Protein AF-A0A920H4G2-F1 (afdb_monomer)

Nearest PDB structures (foldseek):
  4axk-assembly1_A  TM=9.154E-01  e=2.871E-04  Corynebacterium efficiens
  4axk-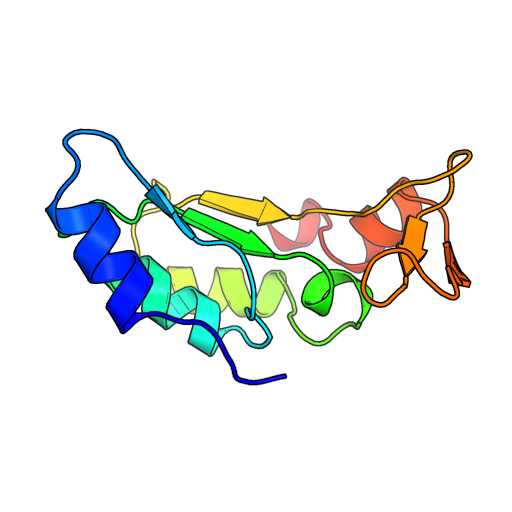assembly2_B  TM=9.151E-01  e=1.331E-03  Corynebacterium efficiens
  2y85-assembly4_D  TM=9.272E-01  e=8.058E-03  Mycobacterium tuberculosis H37Rv
  3zs4-assembly1_A  TM=6.854E-01  e=3.620E-03  Mycobacterium tuberculosis H37Rv
  4wd0-assembly1_A  TM=6.925E-01  e=4.726E-03  Paenarthrobacter aurescens

Solvent-accessible surface area (backbone atoms only — not comparable to full-atom values): 6793 Å² total; per-residue (Å²): 129,76,64,54,62,57,71,63,51,49,56,52,16,62,76,45,99,56,79,32,66,48,67,62,47,47,55,42,56,64,51,50,51,59,48,58,71,37,39,94,38,29,28,45,29,38,44,40,36,71,26,42,87,64,71,52,38,55,48,51,61,42,52,53,50,36,60,75,67,69,53,68,82,83,50,42,81,39,84,49,80,54,70,54,97,82,26,24,45,46,56,62,93,83,41,81,66,36,84,68,46,50,57,67,59,53,43,46,81,51,59,39,72,79,62,75,111

Foldseek 3Di:
DPAFPLVVQLVVLQVDPAADEGEDRDQALVSQVSQLVSVVSRHQEYEDEPNQLVVRYAPLVSVVVCVVVVRDPSRDYHYDFCDDPQFGWDDDPPPPTDGSGHPVVSCCVRPNPVSVD

Secondary structure (DSSP, 8-state):
-----HHHHHHHHHT-SS-EEEES---SHHHHHHHHTTGGGTEEEEEE-HHHHTTSS-HHHHHHHHHHTT--TTSEEEE---EETTEEEEEETTEEEEEEE-HHHHHHHHH-GGGG-

Sequence (117 aa):
MKGPNLKGTTNLAKSLNIPVIASGGISSENDVMNYLSNEKYGINGVIIGRALYENKISFSKLINKLHKNKMSLTKRIIPCLDVNNGRVVKGINFKSLRDAGDPVEVARDTMTKEQMR

Mean predicted aligned error: 5.54 Å

Radius of gyration: 14.85 Å; Cα contacts (8 Å, |Δi|>4): 167; chains: 1; bounding box: 33×33×40 Å

Structure (mmCIF, N/CA/C/O backbone):
data_AF-A0A920H4G2-F1
#
_entry.id   AF-A0A920H4G2-F1
#
loop_
_atom_site.group_PDB
_atom_site.id
_atom_site.type_symbol
_atom_site.label_atom_id
_atom_site.label_alt_id
_atom_site.label_comp_id
_atom_site.label_asym_id
_atom_site.label_entity_id
_atom_site.label_seq_id
_atom_site.pdbx_PDB_ins_code
_atom_site.Cartn_x
_atom_site.Cartn_y
_atom_site.Cartn_z
_atom_site.occupancy
_atom_site.B_iso_or_equiv
_atom_site.auth_seq_id
_atom_site.auth_comp_id
_atom_site.auth_asym_id
_atom_site.auth_atom_id
_atom_site.pdbx_PDB_model_num
ATOM 1 N N . MET A 1 1 ? 8.530 13.580 -2.347 1.00 55.34 1 MET A N 1
ATOM 2 C CA . MET A 1 1 ? 7.056 13.616 -2.195 1.00 55.34 1 MET A CA 1
ATOM 3 C C . MET A 1 1 ? 6.756 13.990 -0.756 1.00 55.34 1 MET A C 1
ATOM 5 O O . MET A 1 1 ? 7.453 13.488 0.116 1.00 55.34 1 MET A O 1
ATOM 9 N N . LYS A 1 2 ? 5.762 14.855 -0.506 1.00 67.75 2 LYS A N 1
ATOM 10 C CA . LYS A 1 2 ? 5.131 14.934 0.821 1.00 67.75 2 LYS A CA 1
ATOM 11 C C . LYS A 1 2 ? 4.496 13.563 1.097 1.00 67.75 2 LYS A C 1
ATOM 13 O O . LYS A 1 2 ? 3.956 12.971 0.165 1.00 67.75 2 LYS A O 1
ATOM 18 N N . GLY A 1 3 ? 4.660 13.047 2.313 1.00 78.81 3 GLY A N 1
ATOM 19 C CA . GLY A 1 3 ? 4.137 11.744 2.732 1.00 78.81 3 GLY A CA 1
ATOM 20 C C . GLY A 1 3 ? 2.602 11.652 2.673 1.00 78.81 3 GLY A C 1
ATOM 21 O O . GLY A 1 3 ? 1.945 12.524 2.097 1.00 78.81 3 GLY A O 1
ATOM 22 N N . PRO A 1 4 ? 2.004 10.607 3.260 1.00 89.25 4 PRO A N 1
ATOM 23 C CA . PRO A 1 4 ? 0.565 10.374 3.172 1.00 89.25 4 PRO A CA 1
ATOM 24 C C . PRO A 1 4 ? -0.269 11.507 3.796 1.00 89.25 4 PRO A C 1
ATOM 26 O O . PRO A 1 4 ? 0.077 12.057 4.844 1.00 89.25 4 PRO A O 1
ATOM 29 N N . ASN A 1 5 ? -1.419 11.829 3.193 1.00 93.69 5 ASN A N 1
ATOM 30 C CA . ASN A 1 5 ? -2.370 12.806 3.739 1.00 93.69 5 ASN A CA 1
ATOM 31 C C . ASN A 1 5 ? -3.339 12.141 4.730 1.00 93.69 5 ASN A C 1
ATOM 33 O O . ASN A 1 5 ? -4.538 12.008 4.461 1.00 93.69 5 ASN A O 1
ATOM 37 N N . LEU A 1 6 ? -2.818 11.708 5.880 1.00 93.12 6 LEU A N 1
ATOM 38 C CA . LEU A 1 6 ? -3.605 10.990 6.886 1.00 93.12 6 LEU A CA 1
ATOM 39 C C . LEU A 1 6 ? -4.808 11.811 7.366 1.00 93.12 6 LEU A C 1
ATOM 41 O O . LEU A 1 6 ? -5.932 11.325 7.331 1.00 93.12 6 LEU A O 1
ATOM 45 N N . LYS A 1 7 ? -4.590 13.076 7.752 1.00 94.50 7 LYS A N 1
ATOM 46 C CA . LYS A 1 7 ? -5.651 13.951 8.278 1.00 94.50 7 LYS A CA 1
ATOM 47 C C . LYS A 1 7 ? -6.797 14.120 7.278 1.00 94.50 7 LYS A C 1
ATOM 49 O O . LYS A 1 7 ? -7.955 13.965 7.655 1.00 94.50 7 LYS A O 1
ATOM 54 N N . GLY A 1 8 ? -6.481 14.411 6.014 1.00 95.38 8 GLY A N 1
ATOM 55 C CA . GLY A 1 8 ? -7.491 14.559 4.967 1.00 95.38 8 GLY A CA 1
ATOM 56 C C . GLY A 1 8 ? -8.252 13.259 4.711 1.00 95.38 8 GLY A C 1
ATOM 57 O O . GLY A 1 8 ? -9.478 13.268 4.661 1.00 95.38 8 GLY A O 1
ATOM 58 N N . THR A 1 9 ? -7.536 12.135 4.637 1.00 95.31 9 THR A N 1
ATOM 59 C CA . THR A 1 9 ? -8.147 10.816 4.405 1.00 95.31 9 THR A CA 1
ATOM 60 C C . THR A 1 9 ? -9.060 10.403 5.561 1.00 95.31 9 THR A C 1
ATOM 62 O O . THR A 1 9 ? -10.160 9.917 5.328 1.00 95.31 9 THR A O 1
ATOM 65 N N . THR A 1 10 ? -8.650 10.638 6.810 1.00 95.56 10 THR A N 1
ATOM 66 C CA . THR A 1 10 ? -9.475 10.347 7.990 1.00 95.56 10 THR A CA 1
ATOM 67 C C . THR A 1 10 ? -10.723 11.224 8.036 1.00 95.56 10 THR A C 1
ATOM 69 O O . THR A 1 10 ? -11.793 10.733 8.380 1.00 95.56 10 THR A O 1
ATOM 72 N N . ASN A 1 11 ? -10.620 12.507 7.682 1.00 97.25 11 ASN A N 1
ATOM 73 C CA . ASN A 1 11 ? -11.791 13.385 7.615 1.00 97.25 11 ASN A CA 1
ATOM 74 C C . ASN A 1 11 ? -12.780 12.932 6.534 1.00 97.25 11 ASN A C 1
ATOM 76 O O . ASN A 1 11 ? -13.979 12.907 6.793 1.00 97.25 11 ASN A O 1
ATOM 80 N N . LEU A 1 12 ? -12.277 12.520 5.366 1.00 96.50 12 LEU A N 1
ATOM 81 C CA . LEU A 1 12 ? -13.095 11.920 4.314 1.00 96.50 12 LEU A CA 1
ATOM 82 C C . LEU A 1 12 ? -13.801 10.659 4.826 1.00 96.50 12 LEU A C 1
ATOM 84 O O . LEU A 1 12 ? -15.018 10.562 4.718 1.00 96.50 12 LEU A O 1
ATOM 88 N N . ALA A 1 13 ? -13.063 9.735 5.441 1.00 96.25 13 ALA A N 1
ATOM 89 C CA . ALA A 1 13 ? -13.622 8.485 5.947 1.00 96.25 13 ALA A CA 1
ATOM 90 C C . ALA A 1 13 ? -14.731 8.721 6.990 1.00 96.25 13 ALA A C 1
ATOM 92 O O . ALA A 1 13 ? -15.785 8.104 6.909 1.00 96.25 13 ALA A O 1
ATOM 93 N N . LYS A 1 14 ? -14.564 9.709 7.882 1.00 97.06 14 LYS A N 1
ATOM 94 C CA . LYS A 1 14 ? -15.598 10.114 8.854 1.00 97.06 14 LYS A CA 1
ATOM 95 C C . LYS A 1 14 ? -16.882 10.662 8.225 1.00 97.06 14 LYS A C 1
ATOM 97 O O . LYS A 1 14 ? -17.923 10.606 8.869 1.00 97.06 14 LYS A O 1
ATOM 102 N N . SER A 1 15 ? -16.809 11.244 7.028 1.00 97.75 15 SER A N 1
ATOM 103 C CA . SER A 1 15 ? -17.979 11.801 6.328 1.00 97.75 15 SER A CA 1
ATOM 104 C C . SER A 1 15 ? -18.752 10.777 5.496 1.00 97.75 15 SER A C 1
ATOM 106 O O . SER A 1 15 ? -19.792 11.109 4.932 1.00 97.75 15 SER A O 1
ATOM 108 N N . LEU A 1 16 ? -18.240 9.550 5.384 1.00 95.94 16 LEU A N 1
ATOM 109 C CA . LEU A 1 16 ? -18.788 8.512 4.526 1.00 95.94 16 LEU A CA 1
ATOM 110 C C . LEU A 1 16 ? -19.357 7.369 5.365 1.00 95.94 16 LEU A C 1
ATOM 112 O O . LEU A 1 16 ? -18.818 7.005 6.403 1.00 95.94 16 LEU A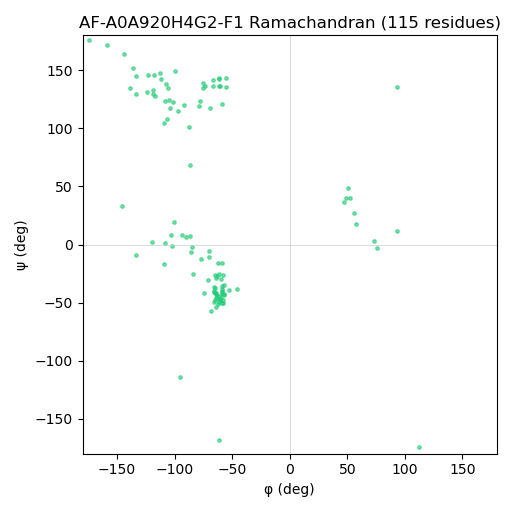 O 1
ATOM 116 N N . ASN A 1 17 ? -20.409 6.741 4.846 1.00 94.69 17 ASN A N 1
ATOM 117 C CA . ASN A 1 17 ? -20.960 5.500 5.400 1.00 94.69 17 ASN A CA 1
ATOM 118 C C . ASN A 1 17 ? -20.377 4.249 4.719 1.00 94.69 17 ASN A C 1
ATOM 120 O O . ASN A 1 17 ? -20.864 3.141 4.929 1.00 94.69 17 ASN A O 1
ATOM 124 N N . ILE A 1 18 ? -19.359 4.425 3.871 1.00 94.75 18 ILE A N 1
ATOM 125 C CA . ILE A 1 18 ? -18.676 3.346 3.156 1.00 94.75 18 ILE A CA 1
ATOM 126 C C . ILE A 1 18 ? -17.199 3.287 3.570 1.00 94.75 18 ILE A C 1
ATOM 128 O O . ILE A 1 18 ? -16.597 4.337 3.810 1.00 94.75 18 ILE A O 1
ATOM 132 N N . PRO A 1 19 ? -16.587 2.088 3.629 1.00 93.06 19 PRO A N 1
ATOM 133 C CA . PRO A 1 19 ? -15.172 1.952 3.949 1.00 93.06 19 PRO A CA 1
ATOM 134 C C . PRO A 1 19 ? -14.267 2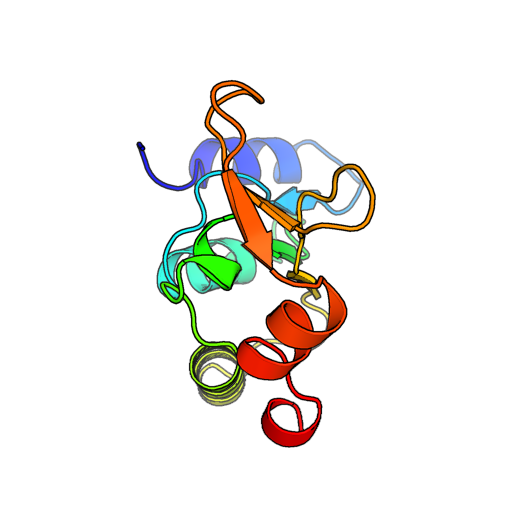.650 2.931 1.00 93.06 19 PRO A C 1
ATOM 136 O O . PRO A 1 19 ? 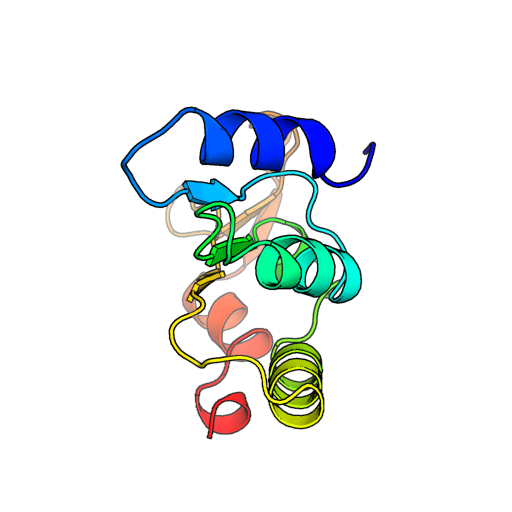-14.482 2.573 1.721 1.00 93.06 19 PRO A O 1
ATOM 139 N N . VAL A 1 20 ? -13.194 3.256 3.427 1.00 94.75 20 VAL A N 1
ATOM 140 C CA . VAL A 1 20 ? -12.159 3.918 2.636 1.00 94.75 20 VAL A CA 1
ATOM 141 C C . VAL A 1 20 ? -10.901 3.058 2.605 1.00 94.75 20 VAL A C 1
ATOM 143 O O . VAL A 1 20 ? -10.420 2.564 3.627 1.00 94.75 20 VAL A O 1
ATOM 146 N N . ILE A 1 21 ? -10.332 2.919 1.411 1.00 95.25 21 ILE A N 1
ATOM 147 C CA . ILE A 1 21 ? -8.987 2.386 1.204 1.00 95.25 21 ILE A CA 1
ATOM 148 C C . ILE A 1 21 ? -8.085 3.577 0.891 1.00 95.25 21 ILE A C 1
ATOM 150 O O . ILE A 1 21 ? -8.287 4.278 -0.100 1.00 95.25 21 ILE A O 1
ATOM 154 N N . ALA A 1 22 ? -7.099 3.825 1.747 1.00 94.44 22 ALA A N 1
ATOM 155 C CA . ALA A 1 22 ? -6.176 4.931 1.565 1.00 94.44 22 ALA A CA 1
ATOM 156 C C . ALA A 1 22 ? -5.163 4.618 0.455 1.00 94.44 22 ALA A C 1
ATOM 158 O O . ALA A 1 22 ? -4.576 3.540 0.416 1.00 94.44 22 ALA A O 1
ATOM 159 N N . SER A 1 23 ? -4.917 5.577 -0.431 1.00 92.00 23 SER A N 1
ATOM 160 C CA . SER A 1 23 ? -3.923 5.461 -1.498 1.00 92.00 23 SER A CA 1
ATOM 161 C C . SER A 1 23 ? -3.116 6.750 -1.608 1.00 92.00 23 SER A C 1
ATOM 163 O O . SER A 1 23 ? -3.613 7.833 -1.299 1.00 92.00 23 SER A O 1
ATOM 165 N N . GLY A 1 24 ? -1.874 6.630 -2.075 1.00 88.38 24 GLY A N 1
ATOM 166 C CA . GLY A 1 24 ? -0.995 7.763 -2.354 1.00 88.38 24 GLY A CA 1
ATOM 167 C C . GLY A 1 24 ? -0.074 8.151 -1.193 1.00 88.38 24 GLY A C 1
ATOM 168 O O . GLY A 1 24 ? -0.467 8.241 -0.034 1.00 88.38 24 GLY A O 1
ATOM 169 N N . GLY A 1 25 ? 1.198 8.396 -1.518 1.00 87.94 25 GLY A N 1
ATOM 170 C CA . GLY A 1 25 ? 2.195 8.907 -0.568 1.00 87.94 25 GLY A CA 1
ATOM 171 C C . GLY A 1 25 ? 2.737 7.896 0.449 1.00 87.94 25 GLY A C 1
ATOM 172 O O . GLY A 1 25 ? 3.637 8.252 1.201 1.00 87.94 25 GLY A O 1
ATOM 173 N N . ILE A 1 26 ? 2.250 6.651 0.454 1.00 92.62 26 ILE A N 1
ATOM 174 C CA . ILE A 1 26 ? 2.741 5.576 1.328 1.00 92.62 26 ILE A CA 1
ATOM 175 C C . ILE A 1 26 ? 4.150 5.169 0.891 1.00 92.62 26 ILE A C 1
ATOM 177 O O . ILE A 1 26 ? 4.355 4.718 -0.237 1.00 92.62 26 ILE A O 1
ATOM 181 N N . SER A 1 27 ? 5.121 5.353 1.783 1.00 91.19 27 SER A N 1
ATOM 182 C CA . SER A 1 27 ? 6.550 5.192 1.488 1.00 91.19 27 SER A CA 1
ATOM 183 C C . SER A 1 27 ? 7.323 4.380 2.527 1.00 91.19 27 SER A C 1
ATOM 185 O O . SER A 1 27 ? 8.472 4.030 2.278 1.00 91.19 27 SER A O 1
ATOM 187 N N . SER A 1 28 ? 6.692 4.066 3.658 1.00 91.19 28 SER A N 1
ATOM 188 C CA . SER A 1 28 ? 7.262 3.298 4.765 1.00 91.19 28 SER A CA 1
ATOM 189 C C . SER A 1 28 ? 6.209 2.400 5.423 1.00 91.19 28 SER A C 1
ATOM 191 O O . SER A 1 28 ? 5.007 2.627 5.275 1.00 91.19 28 SER A O 1
ATOM 193 N N . GLU A 1 29 ? 6.628 1.411 6.220 1.00 89.00 29 GLU A N 1
ATOM 194 C CA . GLU A 1 29 ? 5.667 0.628 7.009 1.00 89.00 29 GLU A CA 1
ATOM 195 C C . GLU A 1 29 ? 4.949 1.497 8.049 1.00 89.00 29 GLU A C 1
ATOM 197 O O . GLU A 1 29 ? 3.809 1.211 8.397 1.00 89.00 29 GLU A O 1
ATOM 202 N N . ASN A 1 30 ? 5.583 2.566 8.543 1.00 90.94 30 ASN A N 1
ATOM 203 C CA . ASN A 1 30 ? 4.947 3.466 9.505 1.00 90.94 30 ASN A CA 1
ATOM 204 C C . ASN A 1 30 ? 3.745 4.195 8.886 1.00 90.94 30 ASN A C 1
ATOM 206 O O . ASN A 1 30 ? 2.714 4.339 9.537 1.00 90.94 30 ASN A O 1
ATOM 210 N N . ASP A 1 31 ? 3.841 4.580 7.610 1.00 92.81 31 ASP A N 1
ATOM 211 C CA . ASP A 1 31 ? 2.719 5.159 6.861 1.00 92.81 31 ASP A CA 1
ATOM 212 C C . ASP A 1 31 ? 1.525 4.198 6.813 1.00 92.81 31 ASP A C 1
ATOM 214 O O . ASP A 1 31 ? 0.383 4.604 7.034 1.00 92.81 31 ASP A O 1
ATOM 218 N N . VAL A 1 32 ? 1.794 2.909 6.580 1.00 92.00 32 VAL A N 1
ATOM 219 C CA . VAL A 1 32 ? 0.766 1.862 6.598 1.00 92.00 32 VAL A CA 1
ATOM 220 C C . VAL A 1 32 ? 0.134 1.759 7.984 1.00 92.00 32 VAL A C 1
ATOM 222 O O . VAL A 1 32 ? -1.087 1.840 8.109 1.00 92.00 32 VAL A O 1
ATOM 225 N N . MET A 1 33 ? 0.949 1.649 9.035 1.00 90.69 33 MET A N 1
ATOM 226 C CA . MET A 1 33 ? 0.462 1.536 10.415 1.00 90.69 33 MET A CA 1
ATOM 227 C C . MET A 1 33 ? -0.391 2.740 10.829 1.00 90.69 33 MET A C 1
ATOM 229 O O . MET A 1 33 ? -1.417 2.570 11.493 1.00 90.69 33 MET A O 1
ATOM 233 N N . ASN A 1 34 ? -0.018 3.945 10.397 1.00 92.06 34 ASN A N 1
ATOM 234 C CA . ASN A 1 34 ? -0.771 5.165 10.663 1.00 92.06 34 ASN A CA 1
ATOM 235 C C . ASN A 1 34 ? -2.182 5.099 10.068 1.00 92.06 34 ASN A C 1
ATOM 237 O O . ASN A 1 34 ? -3.153 5.384 10.767 1.00 92.06 34 ASN A O 1
ATOM 241 N N . TYR A 1 35 ? -2.324 4.671 8.812 1.00 93.69 35 TYR A N 1
ATOM 242 C CA . TYR A 1 35 ? -3.643 4.488 8.202 1.00 93.69 35 TYR A CA 1
ATOM 243 C C . TYR A 1 35 ? -4.446 3.384 8.877 1.00 93.69 35 TYR A C 1
ATOM 245 O O . TYR A 1 35 ? -5.601 3.589 9.243 1.00 93.69 35 TYR A O 1
ATOM 253 N N . LEU A 1 36 ? -3.819 2.233 9.099 1.00 90.88 36 LEU A N 1
ATOM 254 C CA . LEU A 1 36 ? -4.479 1.071 9.677 1.00 90.88 36 LEU A CA 1
ATOM 255 C C . LEU A 1 36 ? -4.940 1.313 11.121 1.00 90.88 36 LEU A C 1
ATOM 257 O O . LEU A 1 36 ? -5.931 0.732 11.556 1.00 90.88 36 LEU A O 1
ATOM 261 N N . SER A 1 37 ? -4.294 2.210 11.864 1.00 90.94 37 SER A N 1
ATOM 262 C CA . SER A 1 37 ? -4.733 2.621 13.208 1.00 90.94 37 SER A CA 1
ATOM 263 C C . SER A 1 37 ? -6.016 3.472 13.209 1.00 90.94 37 SER A C 1
ATOM 265 O O . SER A 1 37 ? -6.602 3.703 14.264 1.00 90.94 37 SER A O 1
ATOM 267 N N . ASN A 1 38 ? -6.478 3.930 12.041 1.00 92.12 38 ASN A N 1
ATOM 268 C CA . ASN A 1 38 ? -7.680 4.752 11.870 1.00 92.12 38 ASN A CA 1
ATOM 269 C C . ASN A 1 38 ? -8.908 3.940 11.401 1.00 92.12 38 ASN A C 1
ATOM 271 O O . ASN A 1 38 ? -9.882 4.523 10.929 1.00 92.12 38 ASN A O 1
ATOM 275 N N . GLU A 1 39 ? -8.902 2.615 11.578 1.00 90.50 39 GLU A N 1
ATOM 276 C CA . GLU A 1 39 ? -10.022 1.717 11.233 1.00 90.50 39 GLU A CA 1
ATOM 277 C C . GLU A 1 39 ? -11.359 2.158 11.842 1.00 90.50 39 GLU A C 1
ATOM 279 O O . GLU A 1 39 ? -12.375 2.159 11.155 1.00 90.50 39 GLU A O 1
ATOM 284 N N . LYS A 1 40 ? -11.356 2.648 13.089 1.00 91.38 40 LYS A N 1
ATOM 285 C CA . LYS A 1 40 ? -12.559 3.178 13.763 1.00 91.38 40 LYS A CA 1
ATOM 286 C C . LYS A 1 40 ? -13.230 4.355 13.045 1.00 91.38 40 LYS A C 1
ATOM 288 O O . LYS A 1 40 ? -14.349 4.715 13.384 1.00 91.38 40 LYS A O 1
ATOM 293 N N . TYR A 1 41 ? -12.531 4.989 12.108 1.00 93.69 41 TYR A N 1
ATOM 294 C CA . TYR A 1 41 ? -13.050 6.081 11.292 1.00 93.69 41 TYR A CA 1
ATOM 295 C C . TYR A 1 41 ? -13.418 5.632 9.873 1.00 93.69 41 TYR A C 1
ATOM 297 O O . TYR A 1 41 ? -13.678 6.486 9.037 1.00 93.69 41 TYR A O 1
ATOM 305 N N . GLY A 1 42 ? -13.402 4.32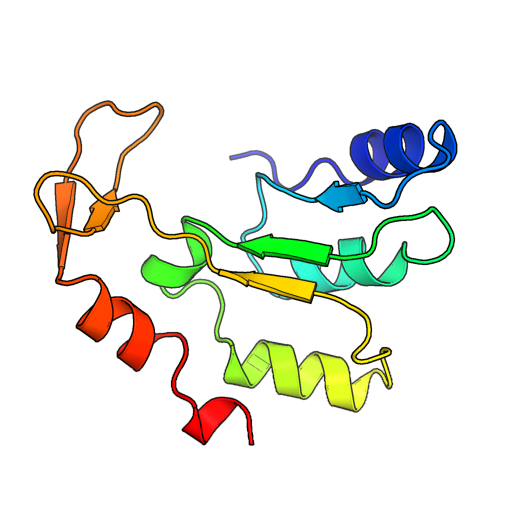4 9.592 1.00 93.19 42 GLY A N 1
ATOM 306 C CA . GLY A 1 42 ? -13.747 3.750 8.292 1.00 93.19 42 GLY A CA 1
ATOM 307 C C . GLY A 1 42 ? -12.563 3.530 7.347 1.00 93.19 42 GLY A C 1
ATOM 308 O O . GLY A 1 42 ? -12.789 3.276 6.169 1.00 93.19 42 GLY A O 1
ATOM 309 N N . ILE A 1 43 ? -11.305 3.635 7.805 1.00 94.25 43 ILE A N 1
ATOM 310 C CA . ILE A 1 43 ? -10.132 3.305 6.971 1.00 94.25 43 ILE A CA 1
ATOM 311 C C . ILE A 1 43 ? -9.808 1.812 7.097 1.00 94.25 43 ILE A C 1
ATOM 313 O O . ILE A 1 43 ? -9.171 1.381 8.056 1.00 94.25 43 ILE A O 1
ATOM 317 N N . ASN A 1 44 ? -10.204 1.023 6.101 1.00 93.12 44 ASN A N 1
ATOM 318 C CA . ASN A 1 44 ? -10.128 -0.443 6.147 1.00 93.12 44 ASN A CA 1
ATOM 319 C C . ASN A 1 44 ? -8.957 -1.029 5.351 1.00 93.12 44 ASN A C 1
ATOM 321 O O . ASN A 1 44 ? -8.761 -2.247 5.324 1.00 93.12 44 ASN A O 1
ATOM 325 N N . GLY A 1 45 ? -8.165 -0.194 4.688 1.00 93.56 45 GLY A N 1
ATOM 326 C CA . GLY A 1 45 ? -7.013 -0.683 3.953 1.00 93.56 45 GLY A CA 1
ATOM 327 C C . GLY A 1 45 ? -6.142 0.407 3.368 1.00 93.56 45 GLY A C 1
ATOM 328 O O . GLY A 1 45 ? -6.453 1.596 3.444 1.00 93.56 45 GLY A O 1
AT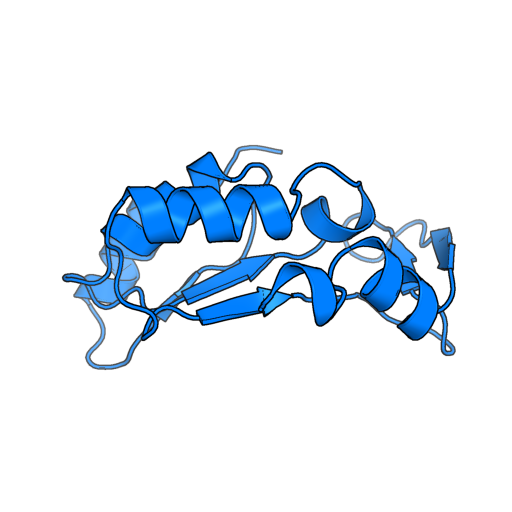OM 329 N N . VAL A 1 46 ? -5.046 -0.040 2.769 1.00 94.25 46 VAL A N 1
ATOM 330 C CA . VAL A 1 46 ? -4.072 0.799 2.081 1.00 94.25 46 VAL A CA 1
ATOM 331 C C . VAL A 1 46 ? -3.698 0.200 0.730 1.00 94.25 46 VAL A C 1
ATOM 333 O O . VAL A 1 46 ? -3.583 -1.019 0.607 1.00 94.25 46 VAL A O 1
ATOM 336 N N . ILE A 1 47 ? -3.451 1.052 -0.264 1.00 93.81 47 ILE A N 1
ATOM 337 C CA . ILE A 1 47 ? -2.824 0.672 -1.533 1.00 93.81 47 ILE A CA 1
ATOM 338 C C . ILE A 1 47 ? -1.354 1.081 -1.503 1.00 93.81 47 ILE A C 1
ATOM 340 O O . ILE A 1 47 ? -1.029 2.260 -1.342 1.00 93.81 47 ILE A O 1
ATOM 344 N N . ILE A 1 48 ? -0.461 0.113 -1.697 1.00 91.06 48 ILE A N 1
ATOM 345 C CA . ILE A 1 48 ? 0.983 0.336 -1.770 1.00 91.06 48 ILE A CA 1
ATOM 346 C C . ILE A 1 48 ? 1.417 0.185 -3.226 1.00 91.06 48 ILE A C 1
ATOM 348 O O . ILE A 1 48 ? 1.435 -0.918 -3.764 1.00 91.06 48 ILE A O 1
ATOM 352 N N . GLY A 1 49 ? 1.749 1.312 -3.854 1.00 89.38 49 GLY A N 1
ATOM 353 C CA . GLY A 1 49 ? 2.262 1.360 -5.224 1.00 89.38 49 GLY A CA 1
ATOM 354 C C . GLY A 1 49 ? 3.786 1.399 -5.251 1.00 89.38 49 GLY A C 1
ATOM 355 O O . GLY A 1 49 ? 4.461 0.485 -4.788 1.00 89.38 49 GLY A O 1
ATOM 356 N N . ARG A 1 50 ? 4.338 2.528 -5.715 1.00 85.94 50 ARG A N 1
ATOM 357 C CA . ARG A 1 50 ? 5.771 2.721 -5.996 1.00 85.94 50 ARG A CA 1
ATOM 358 C C . ARG A 1 50 ? 6.753 2.232 -4.932 1.00 85.94 50 ARG A C 1
ATOM 360 O O . ARG A 1 50 ? 7.812 1.711 -5.265 1.00 85.94 50 ARG A O 1
ATOM 367 N N . ALA A 1 51 ? 6.419 2.400 -3.656 1.00 87.69 51 ALA A N 1
ATOM 368 C CA . ALA A 1 51 ? 7.283 1.994 -2.549 1.00 87.69 51 ALA A CA 1
ATOM 369 C C . ALA A 1 51 ? 7.571 0.483 -2.521 1.00 87.69 51 ALA A C 1
ATOM 371 O O . ALA A 1 51 ? 8.609 0.071 -2.009 1.00 87.69 51 ALA A O 1
ATOM 372 N N . LEU A 1 52 ? 6.673 -0.315 -3.096 1.00 82.62 52 LEU A N 1
ATOM 373 C CA . LEU A 1 52 ? 6.756 -1.763 -3.150 1.00 82.62 52 LEU A CA 1
ATOM 374 C C . LEU A 1 52 ? 7.905 -2.215 -4.057 1.00 82.62 52 LEU A C 1
ATOM 376 O O . LEU A 1 52 ? 8.851 -2.841 -3.597 1.00 82.62 52 LEU A O 1
ATOM 380 N N . TYR A 1 53 ? 7.890 -1.796 -5.321 1.00 75.81 53 TYR A N 1
ATOM 381 C CA . TYR A 1 53 ? 8.915 -2.165 -6.302 1.00 75.81 53 TYR A CA 1
ATOM 382 C C . TYR A 1 53 ? 10.166 -1.263 -6.265 1.00 75.81 53 TYR A C 1
ATOM 384 O O . TYR A 1 53 ? 11.096 -1.437 -7.052 1.00 75.81 53 TYR A O 1
ATOM 392 N N . GLU A 1 54 ? 10.194 -0.236 -5.409 1.00 81.25 54 GLU A N 1
ATOM 393 C CA . GLU A 1 54 ? 11.410 0.511 -5.039 1.00 81.25 54 GLU A CA 1
ATOM 394 C C . GLU A 1 54 ? 12.112 -0.097 -3.813 1.00 81.25 54 GLU A C 1
ATOM 396 O O . GLU A 1 54 ? 13.064 0.500 -3.314 1.00 81.25 54 GLU A O 1
ATOM 401 N N . ASN A 1 55 ? 11.648 -1.254 -3.317 1.00 78.25 55 ASN A N 1
ATOM 402 C CA . ASN A 1 55 ? 12.190 -1.942 -2.140 1.00 78.25 55 ASN A CA 1
ATOM 403 C C . ASN A 1 55 ? 12.217 -1.066 -0.873 1.00 78.25 55 ASN A C 1
ATOM 405 O O . ASN A 1 55 ? 13.044 -1.262 0.017 1.00 78.25 55 ASN A O 1
ATOM 409 N N . LYS A 1 56 ? 11.311 -0.084 -0.777 1.00 84.38 56 LYS A N 1
ATOM 410 C CA . LYS A 1 56 ? 11.194 0.807 0.392 1.00 84.38 56 LYS A CA 1
ATOM 411 C C . LYS A 1 56 ? 10.363 0.200 1.510 1.00 84.38 56 LYS A C 1
ATOM 413 O O . LYS A 1 56 ? 10.525 0.582 2.664 1.00 84.38 56 LYS A O 1
ATOM 418 N N . ILE A 1 57 ? 9.467 -0.716 1.159 1.00 86.31 57 ILE A N 1
ATOM 419 C CA . ILE A 1 57 ? 8.613 -1.443 2.093 1.00 86.31 57 ILE A CA 1
ATOM 420 C C . ILE A 1 57 ? 8.836 -2.930 1.867 1.00 86.31 57 ILE A C 1
ATOM 422 O O . ILE A 1 57 ? 8.768 -3.408 0.738 1.00 86.31 57 ILE A O 1
ATOM 426 N N . SER A 1 58 ? 9.062 -3.660 2.954 1.00 82.94 58 SER A N 1
ATOM 427 C CA . SER A 1 58 ? 9.145 -5.120 2.934 1.00 82.94 58 SER A CA 1
ATOM 428 C C . SER A 1 58 ? 7.869 -5.717 3.527 1.00 82.94 58 SER A C 1
ATOM 430 O O . SER A 1 58 ? 7.522 -5.415 4.672 1.00 82.94 58 SER A O 1
ATOM 432 N N . PHE A 1 59 ? 7.179 -6.584 2.776 1.00 80.44 59 PHE A N 1
ATOM 433 C CA . PHE A 1 59 ? 5.948 -7.229 3.250 1.00 80.44 59 PHE A CA 1
ATOM 434 C C . PHE A 1 59 ? 6.189 -8.087 4.484 1.00 80.44 59 PHE A C 1
ATOM 436 O O . PHE A 1 59 ? 5.454 -7.950 5.455 1.00 80.44 59 PHE A O 1
ATOM 443 N N . SER A 1 60 ? 7.256 -8.885 4.516 1.00 80.12 60 SER A N 1
ATOM 444 C CA . SER A 1 60 ? 7.592 -9.685 5.700 1.00 80.12 60 SER A CA 1
ATOM 445 C C . SER A 1 60 ? 7.776 -8.814 6.949 1.00 80.12 60 SER A C 1
ATOM 447 O O . SER A 1 60 ? 7.256 -9.133 8.018 1.00 80.12 60 SER A O 1
ATOM 449 N N . LYS A 1 61 ? 8.449 -7.659 6.835 1.00 84.94 61 LYS A N 1
ATOM 450 C CA . LYS A 1 61 ? 8.573 -6.700 7.948 1.00 84.94 61 LYS A CA 1
ATOM 451 C C . LYS A 1 61 ? 7.225 -6.094 8.335 1.00 84.94 61 LYS A C 1
ATOM 453 O O . LYS A 1 61 ? 6.957 -5.933 9.526 1.00 84.94 61 LYS A O 1
ATOM 458 N N . LEU A 1 62 ? 6.391 -5.753 7.356 1.00 85.62 62 LEU A N 1
ATOM 459 C CA . LEU A 1 62 ? 5.075 -5.161 7.574 1.00 85.62 62 LEU A CA 1
ATOM 460 C C . LEU A 1 62 ? 4.116 -6.136 8.270 1.00 85.62 62 LEU A C 1
ATOM 462 O O . LEU A 1 62 ? 3.536 -5.780 9.292 1.00 85.62 62 LEU A O 1
ATOM 466 N N . ILE A 1 63 ? 4.008 -7.372 7.781 1.00 83.19 63 ILE A N 1
ATOM 467 C CA . ILE A 1 63 ? 3.190 -8.435 8.379 1.00 83.19 63 ILE A CA 1
ATOM 468 C C . ILE A 1 63 ? 3.654 -8.723 9.810 1.00 83.19 63 ILE A C 1
ATOM 470 O O . ILE A 1 63 ? 2.846 -8.704 10.738 1.00 83.19 63 ILE A O 1
ATOM 474 N N . ASN A 1 64 ? 4.967 -8.854 10.032 1.00 84.50 64 ASN A N 1
ATOM 475 C CA . ASN A 1 64 ? 5.518 -9.021 11.378 1.00 84.50 64 ASN A CA 1
ATOM 476 C C . ASN A 1 64 ? 5.163 -7.854 12.315 1.00 84.50 64 ASN A C 1
ATOM 478 O O . ASN A 1 64 ? 4.835 -8.073 13.483 1.00 84.50 64 ASN A O 1
ATOM 482 N N . LYS A 1 65 ? 5.206 -6.605 11.829 1.00 87.25 65 LYS A N 1
ATOM 483 C CA . LYS A 1 65 ? 4.766 -5.433 12.605 1.00 87.25 65 LYS A CA 1
ATOM 484 C C . LYS A 1 65 ? 3.272 -5.500 12.923 1.00 87.25 65 LYS A C 1
ATOM 486 O O . LYS A 1 65 ? 2.900 -5.207 14.058 1.00 87.25 65 LYS A O 1
ATOM 491 N N . LEU A 1 66 ? 2.428 -5.901 11.974 1.00 84.69 66 LEU A N 1
ATOM 492 C CA . LEU A 1 66 ? 0.982 -6.017 12.179 1.00 84.69 66 LEU A CA 1
ATOM 493 C C . LEU A 1 66 ? 0.625 -7.075 13.222 1.00 84.69 66 LEU A C 1
ATOM 495 O O . LEU A 1 66 ? -0.144 -6.779 14.139 1.00 84.69 66 LEU A O 1
ATOM 499 N N . HIS A 1 67 ? 1.245 -8.255 13.139 1.00 84.31 67 HIS A N 1
ATOM 500 C CA . HIS A 1 67 ? 1.075 -9.325 14.122 1.00 84.31 67 HIS A CA 1
ATOM 501 C C . HIS A 1 67 ? 1.509 -8.876 15.522 1.00 84.31 67 HIS A C 1
ATOM 503 O O . HIS A 1 67 ? 0.748 -9.014 16.479 1.00 84.31 67 HIS A O 1
ATOM 509 N N . LYS A 1 68 ? 2.692 -8.253 15.646 1.00 85.69 68 LYS A N 1
ATOM 510 C CA . LYS A 1 68 ? 3.186 -7.725 16.932 1.00 85.69 68 LYS A CA 1
ATOM 511 C C . LYS A 1 68 ? 2.250 -6.684 17.550 1.00 85.69 68 LYS A C 1
ATOM 513 O O . LYS A 1 68 ? 2.107 -6.648 18.766 1.00 85.69 68 LYS A O 1
ATOM 518 N N . ASN A 1 69 ? 1.599 -5.861 16.727 1.00 83.88 69 ASN A N 1
ATOM 519 C CA . ASN A 1 69 ? 0.653 -4.838 17.181 1.00 83.88 69 ASN A CA 1
ATOM 520 C C . ASN A 1 69 ? -0.783 -5.366 17.358 1.00 83.88 69 ASN A C 1
ATOM 522 O O . ASN A 1 69 ? -1.686 -4.563 17.585 1.00 83.88 69 ASN A O 1
ATOM 526 N N . LYS A 1 70 ? -1.011 -6.688 17.241 1.00 81.81 70 LYS A N 1
ATOM 527 C CA . LYS A 1 70 ? -2.334 -7.336 17.336 1.00 81.81 70 LYS A CA 1
ATOM 528 C C . LYS A 1 70 ? -3.406 -6.629 16.491 1.00 81.81 70 LYS A C 1
ATOM 530 O O . LYS A 1 70 ? -4.558 -6.510 16.905 1.00 81.81 70 LYS A O 1
ATOM 535 N N . MET A 1 71 ? -3.028 -6.115 15.318 1.00 75.69 71 MET A N 1
ATOM 536 C CA . MET A 1 71 ? -3.991 -5.478 14.423 1.00 75.69 71 MET A CA 1
ATOM 537 C C . MET A 1 71 ? -4.845 -6.536 13.727 1.00 75.69 71 MET A C 1
ATOM 539 O O . MET A 1 71 ? -4.330 -7.560 13.287 1.00 75.69 71 MET A O 1
ATOM 543 N N . SER A 1 72 ? -6.144 -6.260 13.603 1.00 67.50 72 SER A N 1
ATOM 544 C CA . SER A 1 72 ? -7.079 -7.141 12.906 1.00 67.50 72 SER A CA 1
ATOM 545 C C . SER A 1 72 ? -6.633 -7.434 11.465 1.00 67.50 72 SER A C 1
ATOM 547 O O . SER A 1 72 ? -6.275 -6.517 10.723 1.00 67.50 72 SER A O 1
ATOM 549 N N . LEU A 1 73 ? -6.722 -8.705 11.054 1.00 57.75 73 LEU A N 1
ATOM 550 C CA . LEU A 1 73 ? -6.502 -9.162 9.673 1.00 57.75 73 LEU A CA 1
ATOM 551 C C . LEU A 1 73 ? -7.621 -8.722 8.709 1.00 57.75 73 LEU A C 1
ATOM 553 O O . LEU A 1 73 ? -7.503 -8.910 7.503 1.00 57.75 73 LEU A O 1
ATOM 557 N N . THR A 1 74 ? -8.696 -8.099 9.211 1.00 59.38 74 THR A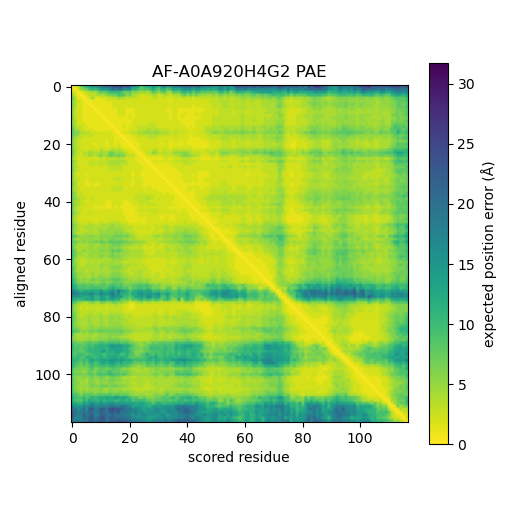 N 1
ATOM 558 C CA . THR A 1 74 ? -9.718 -7.436 8.372 1.00 59.38 74 THR A CA 1
ATOM 559 C C . THR A 1 74 ? -9.145 -6.275 7.555 1.00 59.38 74 THR A C 1
ATOM 561 O O . THR A 1 74 ? -9.773 -5.824 6.594 1.00 59.38 74 THR A O 1
ATOM 564 N N . LYS A 1 75 ? -7.951 -5.792 7.921 1.00 76.31 75 LYS 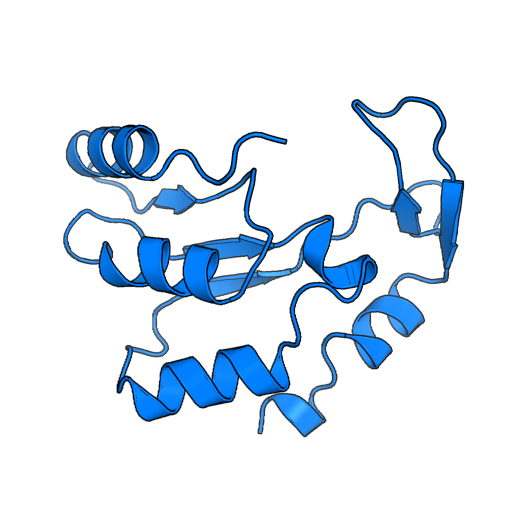A N 1
ATOM 565 C CA . LYS A 1 75 ? -7.248 -4.693 7.265 1.00 76.31 75 LYS A CA 1
ATOM 566 C C . LYS A 1 75 ? -6.576 -5.162 5.981 1.00 76.31 75 LYS A C 1
ATOM 568 O O . LYS A 1 75 ? -5.747 -6.068 5.988 1.00 76.31 75 LYS A O 1
ATOM 573 N N . ARG A 1 76 ? -6.904 -4.508 4.867 1.00 87.12 76 ARG A N 1
ATOM 574 C CA . ARG A 1 76 ? -6.400 -4.879 3.538 1.00 87.12 76 ARG A CA 1
ATOM 575 C C . ARG A 1 76 ? -5.119 -4.121 3.210 1.00 87.12 76 ARG A C 1
ATOM 577 O O . ARG A 1 76 ? -5.135 -2.895 3.121 1.00 87.12 76 ARG A O 1
ATOM 584 N N . ILE A 1 77 ? -4.028 -4.844 2.975 1.00 89.06 77 ILE A N 1
ATOM 585 C CA . ILE A 1 77 ? -2.852 -4.305 2.285 1.00 89.06 77 ILE A CA 1
ATOM 586 C C . ILE A 1 77 ? -2.965 -4.717 0.823 1.00 89.06 77 ILE A C 1
ATOM 588 O O . ILE A 1 77 ? -2.947 -5.905 0.512 1.00 89.06 77 ILE A O 1
ATOM 592 N N . ILE A 1 78 ? -3.112 -3.736 -0.062 1.00 90.62 78 ILE A N 1
ATOM 593 C CA . ILE A 1 78 ? -3.337 -3.961 -1.486 1.00 90.62 78 ILE A CA 1
ATOM 594 C C . ILE A 1 78 ? -2.072 -3.542 -2.236 1.00 90.62 78 ILE A C 1
ATOM 596 O O . ILE A 1 78 ? -1.803 -2.343 -2.363 1.00 90.62 78 ILE A O 1
ATOM 600 N N . PRO A 1 79 ? -1.258 -4.493 -2.709 1.00 89.00 79 PRO A N 1
ATOM 601 C CA . PRO A 1 79 ? -0.163 -4.166 -3.604 1.00 89.00 79 PRO A CA 1
ATOM 602 C C . PRO A 1 79 ? -0.701 -3.669 -4.951 1.00 89.00 79 PRO A C 1
ATOM 604 O O . PRO A 1 79 ? -1.684 -4.200 -5.464 1.00 89.00 79 PRO A O 1
ATOM 607 N N . CYS A 1 80 ? -0.053 -2.665 -5.539 1.00 90.50 80 CYS A N 1
ATOM 608 C CA . CYS A 1 80 ? -0.408 -2.139 -6.854 1.00 90.50 80 CYS A CA 1
ATOM 609 C C . CYS A 1 80 ? 0.843 -1.976 -7.727 1.00 90.50 80 CYS A C 1
ATOM 611 O O . CYS A 1 80 ? 1.833 -1.381 -7.297 1.00 90.50 80 CYS A O 1
ATOM 613 N N . LEU A 1 81 ? 0.790 -2.508 -8.950 1.00 89.25 81 LEU A N 1
ATOM 614 C CA . LEU A 1 81 ? 1.842 -2.402 -9.960 1.00 89.25 81 LEU A CA 1
ATOM 615 C C . LEU A 1 81 ? 1.281 -1.672 -11.181 1.00 89.25 81 LEU A C 1
ATOM 617 O O . LEU A 1 81 ? 0.246 -2.068 -11.713 1.00 89.25 81 LEU A O 1
ATOM 621 N N . ASP A 1 82 ? 1.986 -0.645 -11.648 1.00 89.25 82 ASP A N 1
ATOM 622 C CA . ASP A 1 82 ? 1.680 -0.006 -12.926 1.00 89.25 82 ASP A CA 1
ATOM 623 C C . ASP A 1 82 ? 2.256 -0.884 -14.044 1.00 89.25 82 ASP A C 1
ATOM 625 O O . ASP A 1 82 ? 3.463 -1.123 -14.073 1.00 89.25 82 ASP A O 1
ATOM 629 N N . VAL A 1 83 ? 1.412 -1.387 -14.948 1.00 90.50 83 VAL A N 1
ATOM 630 C CA . VAL A 1 83 ? 1.818 -2.288 -16.041 1.00 90.50 83 VAL A CA 1
ATOM 631 C C . VAL A 1 83 ? 1.504 -1.649 -17.389 1.00 90.50 83 VAL A C 1
ATOM 633 O O . VAL A 1 83 ? 0.401 -1.152 -17.604 1.00 90.50 83 VAL A O 1
ATOM 636 N N . ASN A 1 84 ? 2.465 -1.686 -18.309 1.00 91.69 84 ASN A N 1
ATOM 637 C CA . ASN A 1 84 ? 2.306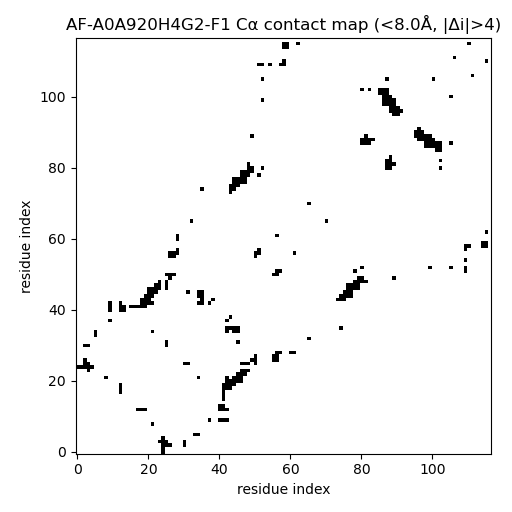 -1.253 -19.693 1.00 91.69 84 ASN A CA 1
ATOM 638 C C . ASN A 1 84 ? 3.023 -2.236 -20.629 1.00 91.69 84 ASN A C 1
ATOM 640 O O . ASN A 1 84 ? 4.153 -2.629 -20.353 1.00 91.69 84 ASN A O 1
ATOM 644 N N . ASN A 1 85 ? 2.377 -2.639 -21.726 1.00 92.88 85 ASN A N 1
ATOM 645 C CA . ASN A 1 85 ? 2.899 -3.637 -22.674 1.00 92.88 85 ASN A CA 1
ATOM 646 C C . ASN A 1 85 ? 3.428 -4.919 -21.996 1.00 92.88 85 ASN A C 1
ATOM 648 O O . ASN A 1 85 ? 4.480 -5.440 -22.359 1.00 92.88 85 ASN A O 1
ATOM 652 N N . GLY A 1 86 ? 2.723 -5.403 -20.967 1.00 92.88 86 GLY A N 1
ATOM 653 C CA . GLY A 1 86 ? 3.107 -6.601 -20.208 1.00 92.88 86 GLY A CA 1
ATOM 654 C C . GLY A 1 86 ? 4.303 -6.422 -19.265 1.00 92.88 86 GLY A C 1
ATOM 655 O O . GLY A 1 86 ? 4.712 -7.383 -18.623 1.00 92.88 86 GLY A O 1
ATOM 656 N N . ARG A 1 87 ? 4.857 -5.211 -19.145 1.00 93.25 87 ARG A N 1
ATOM 657 C CA . ARG A 1 87 ? 5.999 -4.888 -18.279 1.00 93.25 87 ARG A CA 1
ATOM 658 C C . ARG A 1 87 ? 5.559 -3.983 -17.140 1.00 93.25 87 ARG A C 1
ATOM 660 O O . ARG A 1 87 ? 4.738 -3.088 -17.348 1.00 93.25 87 ARG A O 1
ATOM 667 N N . VAL A 1 88 ? 6.109 -4.174 -15.943 1.00 90.75 88 VAL A N 1
ATOM 668 C CA . VAL A 1 88 ? 5.944 -3.185 -14.869 1.00 90.75 88 VAL A CA 1
ATOM 669 C C . VAL A 1 88 ? 6.683 -1.921 -15.289 1.00 90.75 88 VAL A C 1
ATOM 671 O O . VAL A 1 88 ? 7.805 -1.992 -15.786 1.00 90.75 88 VAL A O 1
ATOM 674 N N . VAL A 1 89 ? 6.075 -0.757 -15.090 1.00 89.75 89 VAL A N 1
ATOM 675 C CA . VAL A 1 89 ? 6.675 0.528 -15.446 1.00 89.75 89 VAL A CA 1
ATOM 676 C C . VAL A 1 89 ? 6.762 1.469 -14.253 1.00 89.75 89 VAL A C 1
ATOM 678 O O . VAL A 1 89 ? 5.904 1.491 -13.377 1.00 89.75 89 VAL A O 1
ATOM 681 N N . LYS A 1 90 ? 7.819 2.285 -14.223 1.00 83.88 90 LYS A N 1
ATOM 682 C CA . LYS A 1 90 ? 8.033 3.345 -13.230 1.00 83.88 90 LYS A CA 1
ATOM 683 C C . LYS A 1 90 ? 8.059 4.691 -13.921 1.00 83.88 90 LYS A C 1
ATOM 685 O O . LYS A 1 90 ? 8.874 4.909 -14.813 1.00 83.88 90 LYS A O 1
ATOM 690 N N . GLY A 1 91 ? 7.249 5.627 -13.448 1.00 74.50 91 GLY A N 1
ATOM 691 C CA . GLY A 1 91 ? 7.269 7.006 -13.922 1.00 74.50 91 GLY A CA 1
ATOM 692 C C . GLY A 1 91 ? 6.658 7.960 -12.911 1.00 74.50 91 GLY A C 1
ATOM 693 O O . GLY A 1 91 ? 6.089 7.552 -11.899 1.00 74.50 91 GLY A O 1
ATOM 694 N N . ILE A 1 92 ? 6.792 9.253 -13.182 1.00 73.12 92 ILE A N 1
ATOM 695 C CA . ILE A 1 92 ? 6.078 10.296 -12.442 1.00 73.12 92 ILE A CA 1
ATOM 696 C C . ILE A 1 92 ? 5.013 10.833 -13.388 1.00 73.12 92 ILE A C 1
ATOM 698 O O . ILE A 1 92 ? 5.342 11.271 -14.488 1.00 73.12 92 ILE A O 1
ATOM 702 N N . ASN A 1 93 ? 3.745 10.788 -12.974 1.00 76.25 93 ASN A N 1
ATOM 703 C CA . ASN A 1 93 ? 2.610 11.251 -13.782 1.00 76.25 93 ASN A CA 1
ATOM 704 C C . ASN A 1 93 ? 2.579 10.624 -15.189 1.00 76.25 93 ASN A C 1
ATOM 706 O O . ASN A 1 93 ? 2.344 11.327 -16.168 1.00 76.25 93 ASN A O 1
ATOM 710 N N . PHE A 1 94 ? 2.895 9.327 -15.288 1.00 74.31 94 PHE A N 1
ATOM 711 C CA . PHE A 1 94 ? 2.982 8.579 -16.552 1.00 74.31 94 PHE A CA 1
ATOM 712 C C . PHE A 1 94 ? 3.975 9.148 -17.584 1.00 74.31 94 PHE A C 1
ATOM 714 O O . PHE A 1 94 ? 3.932 8.790 -18.758 1.00 74.31 94 PHE A O 1
ATOM 721 N N . LYS A 1 95 ? 4.908 10.007 -17.155 1.00 79.69 95 LYS A N 1
ATOM 722 C CA . LYS A 1 95 ? 6.014 10.514 -17.976 1.00 79.69 95 LYS A CA 1
ATOM 723 C C . LYS A 1 95 ? 7.297 9.743 -17.681 1.00 79.69 95 LYS A C 1
ATOM 725 O O . LYS A 1 95 ? 7.511 9.296 -16.550 1.00 79.69 95 LYS A O 1
ATOM 730 N N . SER A 1 96 ? 8.147 9.623 -18.703 1.00 81.88 96 SER A N 1
ATOM 731 C CA . SER A 1 96 ? 9.446 8.937 -18.640 1.00 81.88 96 SER A CA 1
ATOM 732 C C . SER A 1 96 ? 9.334 7.529 -18.048 1.00 81.88 96 SER A C 1
ATOM 734 O O . SER A 1 96 ? 10.062 7.183 -17.116 1.00 81.88 96 SER A O 1
ATOM 736 N N . LEU A 1 97 ? 8.373 6.749 -18.558 1.00 84.69 97 LEU A N 1
ATOM 737 C CA . LEU A 1 97 ? 8.149 5.374 -18.127 1.00 84.69 97 LEU A CA 1
ATOM 738 C C . LEU A 1 97 ? 9.417 4.553 -18.363 1.00 84.69 97 LEU A C 1
ATOM 740 O O . LEU A 1 97 ? 9.902 4.445 -19.487 1.00 84.69 97 LEU A O 1
ATOM 744 N N . ARG A 1 98 ? 9.948 3.987 -17.285 1.00 84.38 98 ARG A N 1
ATOM 745 C CA . ARG A 1 98 ? 11.074 3.057 -17.310 1.00 84.38 98 ARG A CA 1
ATOM 746 C C . ARG A 1 98 ? 10.566 1.664 -17.015 1.00 84.38 98 ARG A C 1
ATOM 748 O O . ARG A 1 98 ? 9.747 1.501 -16.113 1.00 84.38 98 ARG A O 1
ATOM 755 N N . ASP A 1 99 ? 11.079 0.688 -17.745 1.00 89.19 99 ASP A N 1
ATOM 756 C CA . ASP A 1 99 ? 10.837 -0.719 -17.458 1.00 89.19 99 ASP A CA 1
ATOM 757 C C . ASP A 1 99 ? 11.358 -1.075 -16.056 1.00 89.19 99 ASP A C 1
ATOM 759 O O . ASP A 1 99 ? 12.431 -0.636 -15.632 1.00 89.19 99 ASP A O 1
ATOM 763 N N . ALA A 1 100 ? 10.553 -1.826 -15.320 1.00 86.06 100 ALA A N 1
ATOM 764 C CA . ALA A 1 100 ? 10.806 -2.283 -13.966 1.00 86.06 100 ALA A CA 1
ATOM 765 C C . ALA A 1 100 ? 10.828 -3.803 -13.831 1.00 86.06 100 ALA A C 1
ATOM 767 O O . ALA A 1 100 ? 11.012 -4.282 -12.714 1.00 86.06 100 ALA A O 1
ATOM 768 N N . GLY A 1 101 ? 10.656 -4.531 -14.935 1.00 89.06 101 GLY A N 1
ATOM 769 C CA . GLY A 1 101 ? 10.693 -5.984 -14.973 1.00 89.06 101 GLY A CA 1
ATOM 770 C C . GLY A 1 101 ? 9.346 -6.626 -15.280 1.00 89.06 101 GLY A C 1
ATOM 771 O O . GLY A 1 101 ? 8.350 -5.969 -15.601 1.00 89.06 101 GLY A O 1
ATOM 772 N N . ASP A 1 102 ? 9.339 -7.951 -15.193 1.00 91.94 102 ASP A N 1
ATOM 773 C CA . ASP A 1 102 ? 8.138 -8.761 -15.339 1.00 91.94 102 ASP A CA 1
ATOM 774 C C . ASP A 1 102 ? 7.229 -8.635 -14.092 1.00 91.94 102 ASP A C 1
ATOM 776 O O . ASP A 1 102 ? 7.727 -8.673 -12.961 1.00 91.94 102 ASP A O 1
ATOM 780 N N . PRO A 1 103 ? 5.898 -8.489 -14.246 1.00 90.06 103 PRO A N 1
ATOM 781 C CA . PRO A 1 103 ? 4.982 -8.369 -13.111 1.00 90.06 103 PRO A CA 1
ATOM 782 C C . PRO A 1 103 ? 5.027 -9.539 -12.125 1.00 90.06 103 PRO A C 1
ATOM 784 O O . PRO A 1 103 ? 4.869 -9.325 -10.921 1.00 90.06 103 PRO A O 1
ATOM 787 N N . VAL A 1 104 ? 5.238 -10.766 -12.607 1.00 89.56 104 VAL A N 1
ATOM 788 C CA . VAL A 1 104 ? 5.282 -11.965 -11.765 1.00 89.56 104 VAL A CA 1
ATOM 789 C C . VAL A 1 104 ? 6.587 -12.013 -10.981 1.00 89.56 104 VAL A C 1
ATOM 791 O O . VAL A 1 104 ? 6.561 -12.327 -9.792 1.00 89.56 104 VAL A O 1
ATOM 794 N N . GLU A 1 105 ? 7.714 -11.680 -11.609 1.00 87.81 105 GLU A N 1
ATOM 795 C CA . GLU A 1 105 ? 9.012 -11.581 -10.925 1.00 87.81 105 GLU A CA 1
ATOM 796 C C . GLU A 1 105 ? 8.983 -10.512 -9.832 1.00 87.81 105 GLU A C 1
ATOM 798 O O . GLU A 1 105 ? 9.266 -10.816 -8.673 1.00 87.81 105 GLU A O 1
ATOM 803 N N . VAL A 1 106 ? 8.510 -9.301 -10.154 1.00 84.69 106 VAL A N 1
ATOM 804 C CA . VAL A 1 106 ? 8.367 -8.216 -9.170 1.00 84.69 106 VAL A CA 1
ATOM 805 C C . VAL A 1 106 ? 7.474 -8.651 -8.009 1.00 84.69 106 VAL A C 1
ATOM 807 O O . VAL A 1 106 ? 7.812 -8.404 -6.851 1.00 84.69 106 VAL A O 1
ATOM 810 N N . ALA A 1 107 ? 6.351 -9.322 -8.287 1.00 83.62 107 ALA A N 1
ATOM 811 C CA . ALA A 1 107 ? 5.456 -9.826 -7.250 1.00 83.62 107 ALA A CA 1
ATOM 812 C C . ALA A 1 107 ? 6.100 -10.923 -6.390 1.00 83.62 107 ALA A C 1
ATOM 814 O O . ALA A 1 107 ? 5.870 -10.953 -5.183 1.00 83.62 107 ALA A O 1
ATOM 815 N N . ARG A 1 108 ? 6.920 -11.809 -6.966 1.00 82.75 108 ARG A N 1
ATOM 816 C CA . ARG A 1 108 ? 7.663 -12.805 -6.183 1.00 82.75 108 ARG A CA 1
ATOM 817 C C . ARG A 1 108 ? 8.657 -12.114 -5.260 1.00 82.75 108 ARG A C 1
ATOM 819 O O . ARG A 1 108 ? 8.555 -12.295 -4.055 1.00 82.75 108 ARG A O 1
ATOM 826 N N . ASP A 1 109 ? 9.527 -11.260 -5.778 1.00 73.81 109 ASP A N 1
ATOM 827 C CA . ASP A 1 109 ? 10.606 -10.648 -4.988 1.00 73.81 109 ASP A CA 1
ATOM 828 C C . ASP A 1 109 ? 10.097 -9.816 -3.803 1.00 73.81 109 ASP A C 1
ATOM 830 O O . ASP A 1 109 ? 10.754 -9.707 -2.765 1.00 73.81 109 ASP A O 1
ATOM 834 N N . THR A 1 110 ? 8.902 -9.240 -3.944 1.00 69.62 110 THR A N 1
ATOM 835 C CA . THR A 1 110 ? 8.346 -8.291 -2.973 1.00 69.62 110 THR A CA 1
ATOM 836 C C . THR A 1 110 ? 7.165 -8.833 -2.161 1.00 69.62 110 THR A C 1
ATOM 838 O O . THR A 1 110 ? 6.835 -8.238 -1.132 1.00 69.62 110 THR A O 1
ATOM 841 N N . MET A 1 111 ? 6.524 -9.932 -2.589 1.00 70.19 111 MET A N 1
ATOM 842 C CA . MET A 1 111 ? 5.249 -10.420 -2.035 1.00 70.19 111 MET A CA 1
ATOM 843 C C . MET A 1 111 ? 5.113 -11.960 -2.018 1.00 70.19 111 MET A C 1
ATOM 845 O O . MET A 1 111 ? 4.005 -12.478 -2.207 1.00 70.19 111 MET A O 1
ATOM 849 N N . THR A 1 112 ? 6.192 -12.736 -1.836 1.00 61.94 112 THR A N 1
ATOM 850 C CA . THR A 1 112 ? 6.066 -14.208 -1.865 1.00 61.94 112 THR A CA 1
ATOM 851 C C . THR A 1 112 ? 5.032 -14.731 -0.859 1.00 61.94 112 THR A C 1
ATOM 853 O O . THR A 1 112 ? 4.919 -14.266 0.276 1.00 61.94 112 THR A O 1
ATOM 856 N N . LYS A 1 113 ? 4.309 -15.788 -1.256 1.00 53.66 113 LYS A N 1
ATOM 857 C CA . LYS A 1 113 ? 3.386 -16.526 -0.373 1.00 53.66 113 LYS A CA 1
ATOM 858 C C . LYS A 1 113 ? 4.084 -17.103 0.864 1.00 53.66 113 LYS A C 1
ATOM 860 O O . LYS A 1 113 ? 3.438 -17.299 1.885 1.00 53.66 113 LYS A O 1
ATOM 865 N N . GLU A 1 114 ? 5.384 -17.369 0.767 1.00 54.75 114 GLU A N 1
ATOM 866 C CA . GLU A 1 114 ? 6.217 -17.883 1.856 1.00 54.75 114 GLU A CA 1
ATOM 867 C C . GLU A 1 114 ? 6.470 -16.829 2.945 1.00 54.75 114 GLU A C 1
ATOM 869 O O . GLU A 1 114 ? 6.531 -17.173 4.116 1.00 54.75 114 GLU A O 1
ATOM 874 N N . GLN A 1 115 ? 6.507 -15.538 2.589 1.00 46.47 115 GLN A N 1
ATOM 875 C CA . GLN A 1 115 ? 6.580 -14.427 3.550 1.00 46.47 115 GLN A CA 1
ATOM 876 C C . GLN A 1 115 ? 5.240 -14.118 4.243 1.00 46.47 115 GLN A C 1
ATOM 878 O O . GLN A 1 115 ? 5.218 -13.321 5.183 1.00 46.47 115 GLN A O 1
ATOM 883 N N . MET A 1 116 ? 4.129 -14.680 3.750 1.00 50.56 116 MET A N 1
ATOM 884 C CA . MET A 1 116 ? 2.763 -14.405 4.219 1.00 50.56 116 MET A CA 1
ATOM 885 C C . MET A 1 116 ? 2.124 -15.562 5.009 1.00 50.56 116 MET A C 1
ATOM 887 O O . MET A 1 116 ? 0.962 -15.446 5.399 1.00 50.56 116 MET A O 1
ATOM 891 N N . ARG A 1 117 ? 2.852 -16.664 5.224 1.00 50.00 117 ARG A N 1
ATOM 892 C CA . ARG A 1 117 ? 2.477 -17.764 6.128 1.00 50.00 117 ARG A CA 1
ATOM 893 C C . ARG A 1 117 ? 3.120 -17.565 7.494 1.00 50.00 117 ARG A C 1
ATOM 895 O O . ARG A 1 117 ? 2.453 -17.930 8.484 1.00 50.00 117 ARG A O 1
#

pLDDT: mean 85.1, std 11.15, range [46.47, 97.75]